Protein 2HHG (pdb70)

Foldseek 3Di:
DDDDDPDDLVVLVVLVVVAAAQELVRVLVCVVVVVPLEAEEEQEDVVVCVVQFDAPPHHYDHLVQPQQQDPPHPNHDCVNVDRGEYEYFYQFFRSRSVSCSVCVCPRPDYYYYHGGVPVNVVVVGDGD

Radius of gyration: 14.77 Å; Cα contacts (8 Å, |Δi|>4): 217; chains: 1; bounding box: 50×31×36 Å

Sequence (128 aa):
GPQTTITRGIKALDDEANSSIETLTTADAIALHKSGASDVVIVDIRDPREIERDGKIPGSFSCTRGLEFWIDPQSPYAKPIFQEDKKFVFYCAGGLRSALAAKTAQDGLKPVAHIEGGFGAWRDAGGPIE

Solvent-accessible surface area: 7533 Å² total

Organism: Rhodopseudomonas palustris (strain ATCC BAA-98 / CGA009) (NCBI:txid258594)

InterPro domains:
  IPR001763 Rhodanese-like domain [PF00581] (34-125)
  IPR001763 Rhodanese-like domain [PS50206] (35-132)
  IPR001763 Rhodanese-like domain [SM00450] (25-129)
  IPR036873 Rhodanese-like domain superfamily [G3DSA:3.40.250.10] (1-138)
  IPR036873 Rhodanese-like domain superfamily [SSF52821] (8-132)

Nearest PDB structures (foldseek):
  2hhg-assembly1_A  TM=1.005E+00  e=8.044E-27  Rhodopseudomonas palustris CGA009
  6mxv-assembly1_A  TM=8.429E-01  e=3.180E-09  Francisella tularensis subsp. tularensis SCHU S4
  3gk5-assembly1_A  TM=8.703E-01  e=3.840E-07  Thermoplasma volcanium GSS1
  3foj-assembly1_A  TM=8.248E-01  e=5.311E-06  Staphylococcus saprophyticus subsp. saprophyticus ATCC 15305 = NCTC 7292
  3fnj-assembly2_E  TM=6.894E-01  e=1.242E-04  Lactiplantibacillus plantarum

B-factor: mean 13.31, std 6.28, range [6.55, 46.8]

CATH classification: 3.40.250.10

Secondary structure (DSSP, 8-state):
-----SS-S---HHHHTTSEEE-HHHHHHHHHTT-TTEEEEE-S-HHHHHHH---TTPEE-----HHHH-TTSTT--GGGGSSSEEEEE-SSSHHHHHHHHHHH----SEEEETTHHHHHHHTT----

Structure (mmCIF, N/CA/C/O backbone):
data_2HHG
#
_entry.id   2HHG
#
_cell.length_a   66.118
_cell.length_b   42.505
_cell.length_c   42.251
_cell.angle_alpha   90.00
_cell.angle_beta   105.19
_cell.angle_gamma   90.00
#
_symmetry.space_group_name_H-M   'C 1 2 1'
#
loop_
_entity.id
_entity.type
_entity.pdbx_description
1 polymer 'Hypothetical protein RPA3614'
2 non-polymer 'PHOSPHATE ION'
3 non-polymer 'SODIUM ION'
4 water water
#
loop_
_atom_site.group_PDB
_atom_site.id
_atom_site.type_symbol
_atom_site.label_atom_id
_atom_site.label_alt_id
_atom_site.label_comp_id
_atom_site.label_asym_id
_atom_site.label_entity_id
_atom_site.label_seq_id
_atom_site.pdbx_PDB_ins_code
_atom_site.Cartn_x
_atom_site.Cartn_y
_atom_site.Cartn_z
_atom_site.occupancy
_atom_site.B_iso_or_equiv
_atom_site.auth_seq_id
_atom_site.auth_comp_id
_atom_site.auth_asym_id
_atom_site.auth_atom_id
_atom_site.pdbx_PDB_model_num
ATOM 1 N N . GLY A 1 1 ? -28.628 16.861 -6.170 1.00 17.18 0 GLY A N 1
ATOM 2 C CA . GLY A 1 1 ? -27.969 15.698 -6.704 1.00 16.20 0 GLY A CA 1
ATOM 3 C C . GLY A 1 1 ? -27.260 14.939 -5.568 1.00 15.55 0 GLY A C 1
ATOM 4 O O . GLY A 1 1 ? -27.243 15.391 -4.475 1.00 15.17 0 GLY A O 1
ATOM 13 N N . PRO A 1 3 ? -24.405 13.629 -3.237 1.00 13.32 2 PRO A N 1
ATOM 14 C CA . PRO A 1 3 ? -23.170 14.298 -2.853 1.00 13.32 2 PRO A CA 1
ATOM 15 C C . PRO A 1 3 ? -21.981 13.386 -3.166 1.00 12.80 2 PRO A C 1
ATOM 16 O O . PRO A 1 3 ? -22.120 12.222 -3.440 1.00 13.23 2 PRO A O 1
ATOM 20 N N . GLN A 1 4 ? -20.815 13.993 -3.123 1.00 12.03 3 GLN A N 1
ATOM 21 C CA . GLN A 1 4 ? -19.582 13.240 -3.206 1.00 11.20 3 GLN A CA 1
ATOM 22 C C . GLN A 1 4 ? -19.480 12.337 -1.997 1.00 11.33 3 GLN A C 1
ATOM 23 O O . GLN A 1 4 ? -19.899 12.716 -0.898 1.00 12.34 3 GLN A O 1
ATOM 29 N N . THR A 1 5 ? -18.922 11.149 -2.197 1.00 11.52 4 THR A N 1
ATOM 30 C CA A THR A 1 5 ? -18.755 10.218 -1.097 0.50 12.25 4 THR A CA 1
ATOM 31 C CA B THR A 1 5 ? -18.743 10.184 -1.115 0.50 11.99 4 THR A CA 1
ATOM 32 C C . THR A 1 5 ? -17.275 10.038 -0.770 1.00 12.05 4 THR A C 1
ATOM 33 O O . THR A 1 5 ? -16.503 9.449 -1.530 1.00 12.29 4 THR A O 1
ATOM 40 N N . ILE A 1 6 ? -16.890 10.589 0.368 1.00 11.63 5 ILE A N 1
ATOM 41 C CA . ILE A 1 6 ? -15.521 10.520 0.798 1.00 11.92 5 ILE A CA 1
ATOM 42 C C . ILE A 1 6 ? -15.383 9.266 1.646 1.00 11.71 5 ILE A C 1
ATOM 43 O O . ILE A 1 6 ? -16.096 9.075 2.641 1.00 12.56 5 ILE A O 1
ATOM 48 N N . THR A 1 7 ? -14.483 8.396 1.210 1.00 11.26 6 THR A N 1
ATOM 49 C CA . THR A 1 7 ? -14.259 7.114 1.859 1.00 11.66 6 THR A CA 1
ATOM 50 C C . THR A 1 7 ? -12.922 7.041 2.600 1.00 11.89 6 THR A C 1
ATOM 51 O O . THR A 1 7 ? -12.703 6.124 3.390 1.00 12.78 6 THR A O 1
ATOM 55 N N . ARG A 1 8 ? -12.043 8.010 2.349 1.00 11.51 7 ARG A N 1
ATOM 56 C CA . ARG A 1 8 ? -10.787 8.155 3.085 1.00 11.73 7 ARG A CA 1
ATOM 57 C C . ARG A 1 8 ? -10.631 9.627 3.416 1.00 11.53 7 ARG A C 1
ATOM 58 O O . ARG A 1 8 ? -10.412 10.460 2.531 1.00 11.65 7 ARG A O 1
ATOM 66 N N . GLY A 1 9 ? -10.782 9.948 4.693 1.00 10.92 8 GLY A N 1
ATOM 67 C CA . GLY A 1 9 ? -10.762 11.330 5.133 1.00 11.28 8 GLY A CA 1
ATOM 68 C C . GLY A 1 9 ? -9.554 11.657 5.981 1.00 10.65 8 GLY A C 1
ATOM 69 O O . GLY A 1 9 ? -8.630 10.843 6.132 1.00 11.18 8 GLY A O 1
ATOM 70 N N . ILE A 1 10 ? -9.561 12.857 6.549 1.00 10.45 9 ILE A N 1
ATOM 71 C CA . ILE A 1 10 ? -8.423 13.303 7.344 1.00 10.13 9 ILE A CA 1
ATOM 72 C C . ILE A 1 10 ? -8.215 12.464 8.602 1.00 10.09 9 ILE A C 1
ATOM 73 O O . ILE A 1 10 ? -7.078 12.306 9.046 1.00 9.74 9 ILE A O 1
ATOM 78 N N . LYS A 1 11 ? -9.287 11.901 9.156 1.00 10.25 10 LYS A N 1
ATOM 79 C CA . LYS A 1 11 ? -9.139 11.057 10.339 1.00 11.47 10 LYS A CA 1
ATOM 80 C C . LYS A 1 11 ? -8.191 9.884 10.064 1.00 11.51 10 LYS A C 1
ATOM 81 O O . LYS A 1 11 ? -7.253 9.651 10.829 1.00 11.74 10 LYS A O 1
ATOM 87 N N . ALA A 1 12 ? -8.422 9.172 8.962 1.00 11.50 11 ALA A N 1
ATOM 88 C CA . ALA A 1 12 ? -7.561 8.057 8.568 1.00 11.53 11 ALA A CA 1
ATOM 89 C C . ALA A 1 12 ? -6.137 8.519 8.283 1.00 11.31 11 ALA A C 1
ATOM 90 O O . ALA A 1 12 ? -5.175 7.893 8.724 1.00 11.36 11 ALA A O 1
ATOM 100 N N . LEU A 1 14 ? -4.557 11.241 9.337 1.00 9.82 13 LEU A N 1
ATOM 101 C CA . LEU A 1 14 ? -3.911 11.743 10.542 1.00 10.36 13 LEU A CA 1
ATOM 102 C C . LEU A 1 14 ? -3.500 10.617 11.484 1.00 11.59 13 LEU A C 1
ATOM 103 O O . LEU A 1 14 ? -2.425 10.678 12.089 1.00 11.68 13 LEU A O 1
ATOM 108 N N . ASP A 1 15 ? -4.341 9.588 11.595 1.00 12.45 14 ASP A N 1
ATOM 109 C CA A ASP A 1 15 ? -4.015 8.418 12.404 0.50 13.15 14 ASP A CA 1
ATOM 110 C CA B ASP A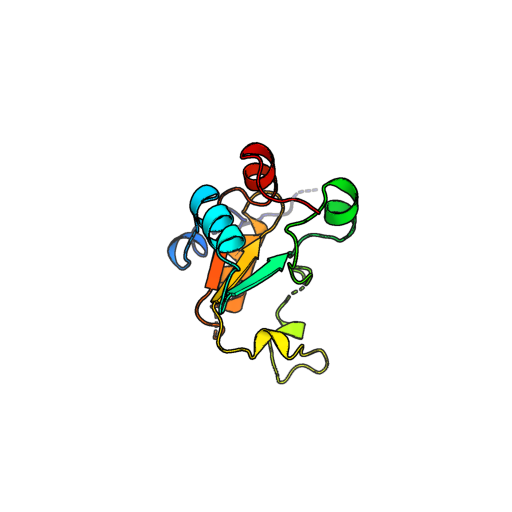 1 15 ? -4.014 8.423 12.409 0.50 13.17 14 ASP A CA 1
ATOM 111 C C . ASP A 1 15 ? -2.738 7.765 11.889 1.00 13.13 14 ASP A C 1
ATOM 112 O O . ASP A 1 15 ? -1.818 7.477 12.667 1.00 13.78 14 ASP A O 1
ATOM 121 N N . GLU A 1 16 ? -2.682 7.543 10.577 1.00 12.91 15 GLU A N 1
ATOM 122 C CA . GLU A 1 16 ? -1.513 6.947 9.932 1.00 12.85 15 GLU A CA 1
ATOM 123 C C . GLU A 1 16 ? -0.257 7.783 10.156 1.00 12.16 15 GLU A C 1
ATOM 124 O O . GLU A 1 16 ? 0.818 7.240 10.425 1.00 12.49 15 GLU A O 1
ATOM 130 N N . ALA A 1 17 ? -0.397 9.101 10.035 1.00 11.24 16 ALA A N 1
ATOM 131 C CA . ALA A 1 17 ? 0.726 10.006 10.225 1.00 11.05 16 ALA A CA 1
ATOM 132 C C . ALA A 1 17 ? 1.181 10.029 11.681 1.00 11.43 16 ALA A C 1
ATOM 133 O O . ALA A 1 17 ? 2.360 9.793 11.970 1.00 10.77 16 ALA A O 1
ATOM 135 N N . ASN A 1 18 ? 0.244 10.300 12.588 1.00 12.36 17 ASN A N 1
ATOM 136 C CA . ASN A 1 18 ? 0.559 10.409 14.012 1.00 13.50 17 ASN A CA 1
ATOM 137 C C . ASN A 1 18 ? 1.301 9.207 14.574 1.00 13.66 17 ASN A C 1
ATOM 138 O O . ASN A 1 18 ? 2.247 9.371 15.353 1.00 14.14 17 ASN A O 1
ATOM 143 N N . SER A 1 19 ? 0.894 8.008 14.176 1.00 13.71 18 SER A N 1
ATOM 144 C CA . SER A 1 19 ? 1.480 6.787 14.723 1.00 13.79 18 SER A CA 1
ATOM 145 C C . SER A 1 19 ? 2.847 6.444 14.128 1.00 13.01 18 SER A C 1
ATOM 146 O O . SER A 1 19 ? 3.517 5.519 14.592 1.00 13.01 18 SER A O 1
ATOM 149 N N . SER A 1 20 ? 3.254 7.197 13.108 1.00 11.68 19 SER A N 1
ATOM 150 C CA . SER A 1 20 ? 4.508 6.966 12.396 1.00 11.34 19 SER A CA 1
ATOM 151 C C . SER A 1 20 ? 5.557 8.044 12.670 1.00 10.01 19 SER A C 1
ATOM 152 O O . SER A 1 20 ? 6.723 7.862 12.324 1.00 9.65 19 SER A O 1
ATOM 155 N N . ILE A 1 21 ? 5.143 9.167 13.256 1.00 9.18 20 ILE A N 1
ATOM 156 C CA . ILE A 1 21 ? 6.032 10.316 13.413 1.00 8.71 20 ILE A CA 1
ATOM 157 C C . ILE A 1 21 ? 6.204 10.761 14.861 1.00 9.01 20 ILE A C 1
ATOM 158 O O . ILE A 1 21 ? 5.392 10.436 15.724 1.00 9.11 20 ILE A O 1
ATOM 163 N N . GLU A 1 22 ? 7.267 11.520 15.099 1.00 8.83 21 GLU A N 1
ATOM 164 C CA . GLU A 1 22 ? 7.471 12.192 16.371 1.00 9.25 21 GLU A CA 1
ATOM 165 C C . GLU A 1 22 ? 6.571 13.414 16.481 1.00 8.98 21 GLU A C 1
ATOM 166 O O . GLU A 1 22 ? 6.676 14.353 15.674 1.00 8.71 21 GLU A O 1
ATOM 172 N N . THR A 1 23 ? 5.700 13.409 17.485 1.00 9.43 22 THR A N 1
ATOM 173 C CA . THR A 1 23 ? 4.982 14.613 17.865 1.00 10.79 22 THR A CA 1
ATOM 174 C C . THR A 1 23 ? 5.734 15.233 19.026 1.00 10.45 22 THR A C 1
ATOM 175 O O . THR A 1 23 ? 5.790 14.689 20.141 1.00 10.49 22 THR A O 1
ATOM 179 N N . LEU A 1 24 ? 6.344 16.366 18.735 1.00 10.61 23 LEU A N 1
ATOM 180 C CA . LEU A 1 24 ? 7.119 17.099 19.699 1.00 11.26 23 LEU A CA 1
ATOM 181 C C . LEU A 1 24 ? 6.154 17.988 20.476 1.00 10.98 23 LEU A C 1
ATOM 182 O O . LEU A 1 24 ? 5.395 18.744 19.870 1.00 11.28 23 LEU A O 1
ATOM 187 N N . THR A 1 25 ? 6.154 17.896 21.808 1.00 11.22 24 THR A N 1
ATOM 188 C CA . THR A 1 25 ? 5.266 18.757 22.600 1.00 11.39 24 THR A CA 1
ATOM 189 C C . THR A 1 25 ? 5.614 20.222 22.366 1.00 10.95 24 THR A C 1
ATOM 190 O O . THR A 1 25 ? 6.751 20.557 22.021 1.00 10.05 24 THR A O 1
ATOM 194 N N . THR A 1 26 ? 4.630 21.091 22.546 1.00 10.89 25 THR A N 1
ATOM 195 C CA . THR A 1 26 ? 4.853 22.512 22.362 1.00 11.57 25 THR A CA 1
ATOM 196 C C . THR A 1 26 ? 5.994 22.994 23.259 1.00 10.92 25 THR A C 1
ATOM 197 O O . THR A 1 26 ? 6.877 23.725 22.803 1.00 10.67 25 THR A O 1
ATOM 201 N N . ALA A 1 27 ? 6.003 22.544 24.515 1.00 11.00 26 ALA A N 1
ATOM 202 C CA . ALA A 1 27 ? 7.022 22.962 25.471 1.00 10.98 26 ALA A CA 1
ATOM 203 C C . ALA A 1 27 ? 8.413 22.486 25.055 1.00 10.52 26 ALA A C 1
ATOM 204 O O . ALA A 1 27 ? 9.386 23.232 25.155 1.00 10.45 26 ALA A O 1
ATOM 206 N N . ASP A 1 28 ? 8.508 21.249 24.574 1.00 10.01 27 ASP A N 1
ATOM 207 C CA . ASP A 1 28 ? 9.788 20.731 24.107 1.00 9.94 27 ASP A CA 1
ATOM 208 C C . ASP A 1 28 ? 10.293 21.476 22.868 1.00 8.91 27 ASP A C 1
ATOM 209 O O . ASP A 1 28 ? 11.484 21.745 22.742 1.00 8.96 27 ASP A O 1
ATOM 214 N N . ALA A 1 29 ? 9.378 21.806 21.959 1.00 8.40 28 ALA A N 1
ATOM 215 C CA . ALA A 1 29 ? 9.737 22.565 20.764 1.00 7.94 28 ALA A CA 1
ATOM 216 C C . ALA A 1 29 ? 10.235 23.974 21.113 1.00 8.01 28 ALA A C 1
ATOM 217 O O . ALA A 1 29 ? 11.211 24.459 20.540 1.00 7.70 28 ALA A O 1
ATOM 219 N N . ILE A 1 30 ? 9.562 24.617 22.063 1.00 8.56 29 ILE A N 1
ATOM 220 C CA . ILE A 1 30 ? 9.981 25.931 22.533 1.00 8.83 29 ILE A CA 1
ATOM 221 C C . ILE A 1 30 ? 11.376 25.851 23.173 1.00 8.63 29 ILE A C 1
ATOM 222 O O . ILE A 1 30 ? 12.251 26.678 22.881 1.00 8.44 29 ILE A O 1
ATOM 227 N N . ALA A 1 31 ? 11.593 24.841 24.015 1.00 8.95 30 ALA A N 1
ATOM 228 C CA . ALA A 1 31 ? 12.899 24.660 24.652 1.00 9.46 30 ALA A CA 1
ATOM 229 C C . ALA A 1 31 ? 13.987 24.405 23.615 1.00 9.31 30 ALA A C 1
ATOM 230 O O . ALA A 1 31 ? 15.086 24.941 23.720 1.00 9.46 30 ALA A O 1
ATOM 232 N N . LEU A 1 32 ? 13.666 23.599 22.601 1.00 9.44 31 LEU A N 1
ATOM 233 C CA . LEU A 1 32 ? 14.588 23.327 21.501 1.00 9.59 31 LEU A CA 1
ATOM 234 C C . LEU A 1 32 ? 14.988 24.621 20.788 1.00 9.03 31 LEU A C 1
ATOM 235 O O . LEU A 1 32 ? 16.159 24.853 20.494 1.00 9.27 31 LEU A O 1
ATOM 240 N N . HIS A 1 33 ? 13.999 25.455 20.493 1.00 8.43 32 HIS A N 1
ATOM 241 C CA . HIS A 1 33 ? 14.245 26.728 19.836 1.00 8.68 32 HIS A CA 1
ATOM 242 C C . HIS A 1 33 ? 15.146 27.633 20.681 1.00 8.58 32 HIS A C 1
ATOM 243 O O . HIS A 1 33 ? 16.089 28.227 20.168 1.00 8.66 32 HIS A O 1
ATOM 250 N N . LYS A 1 34 ? 14.853 27.729 21.974 1.00 8.53 33 LYS A N 1
ATOM 251 C CA . LYS A 1 34 ? 15.647 28.560 22.877 1.00 9.71 33 LYS A CA 1
ATOM 252 C C . LYS A 1 34 ? 17.094 28.088 23.021 1.00 10.30 33 LYS A C 1
ATOM 253 O O . LYS A 1 34 ? 17.989 28.894 23.289 1.00 10.15 33 LYS A O 1
ATOM 259 N N . SER A 1 35 ? 17.323 26.792 22.823 1.00 10.90 34 SER A N 1
ATOM 260 C CA . SER A 1 35 ? 18.666 26.225 22.926 1.00 12.33 34 SER A CA 1
ATOM 261 C C . SER A 1 35 ? 19.539 26.611 21.728 1.00 13.44 34 SER A C 1
ATOM 262 O O . SER A 1 35 ? 20.756 26.395 21.749 1.00 14.51 34 SER A O 1
ATOM 265 N N . GLY A 1 36 ? 18.911 27.166 20.692 1.00 14.46 35 GLY A N 1
ATOM 266 C CA . GLY A 1 36 ? 19.596 27.541 19.456 1.00 15.94 35 GLY A CA 1
ATOM 267 C C . GLY A 1 36 ? 19.243 26.624 18.296 1.00 17.10 35 GLY A C 1
ATOM 268 O O . GLY A 1 36 ? 19.675 26.855 17.163 1.00 17.79 35 GLY A O 1
ATOM 269 N N . ALA A 1 37 ? 18.458 25.583 18.586 1.00 18.15 36 ALA A N 1
ATOM 270 C CA . ALA A 1 37 ? 18.018 24.592 17.593 1.00 18.91 36 ALA A CA 1
ATOM 271 C C . ALA A 1 37 ? 19.155 24.076 16.697 1.00 19.35 36 ALA A C 1
ATOM 272 O O . ALA A 1 37 ? 19.022 24.013 15.467 1.00 19.80 36 ALA A O 1
ATOM 274 N N . SER A 1 38 ? 20.269 23.705 17.328 1.00 19.83 37 SER A N 1
ATOM 275 C CA . SER A 1 38 ? 21.423 23.166 16.616 1.00 20.10 37 SER A CA 1
ATOM 276 C C . SER A 1 38 ? 21.064 21.848 15.938 1.00 19.52 37 SER A C 1
ATOM 277 O O . SER A 1 38 ? 20.428 20.976 16.540 1.00 19.91 37 SER A O 1
ATOM 280 N N . ASP A 1 39 ? 21.467 21.728 14.677 1.00 18.93 38 ASP A N 1
ATOM 281 C CA . ASP A 1 39 ? 21.137 20.569 13.838 1.00 18.12 38 ASP A CA 1
ATOM 282 C C . ASP A 1 39 ? 19.623 20.329 13.719 1.00 16.72 38 ASP A C 1
ATOM 283 O O . ASP A 1 39 ? 19.164 19.184 13.660 1.00 16.03 38 ASP A O 1
ATOM 288 N N . VAL A 1 40 ? 18.861 21.421 13.703 1.00 15.00 39 VAL A N 1
ATOM 289 C CA . VAL A 1 40 ? 17.413 21.378 13.503 1.00 14.03 39 VAL A CA 1
ATOM 290 C C . VAL A 1 40 ? 17.041 22.445 12.477 1.00 12.85 39 VAL A C 1
ATOM 291 O O . VAL A 1 40 ? 17.613 23.540 12.475 1.00 12.81 39 VAL A O 1
ATOM 295 N N . VAL A 1 41 ? 16.110 22.100 11.590 1.00 11.31 40 VAL A N 1
ATOM 296 C CA . VAL A 1 41 ? 15.479 23.067 10.705 1.00 10.70 40 VAL A CA 1
ATOM 297 C C . VAL A 1 41 ? 13.992 23.046 11.035 1.00 9.83 40 VAL A C 1
ATOM 298 O O . VAL A 1 41 ? 13.343 21.992 10.948 1.00 9.52 40 VAL A O 1
ATOM 302 N N . ILE A 1 42 ? 13.466 24.200 11.435 1.00 9.22 41 ILE A N 1
ATOM 303 C CA . ILE A 1 42 ? 12.045 24.339 11.718 1.00 9.01 41 ILE A CA 1
ATOM 304 C C . ILE A 1 42 ? 11.377 24.865 10.457 1.00 8.78 41 ILE A C 1
ATOM 305 O O . ILE A 1 42 ? 11.737 25.924 9.959 1.00 9.17 41 ILE A O 1
ATOM 310 N N . VAL A 1 43 ? 10.424 24.094 9.946 1.00 7.97 42 VAL A N 1
ATOM 311 C CA . VAL A 1 43 ? 9.792 24.358 8.657 1.00 7.63 42 VAL A CA 1
ATOM 312 C C . VAL A 1 43 ? 8.336 24.768 8.857 1.00 7.32 42 VAL A C 1
ATOM 313 O O . VAL A 1 43 ? 7.531 23.989 9.357 1.00 7.39 42 VAL A O 1
ATOM 317 N N . ASP A 1 44 ? 8.023 26.003 8.474 1.00 6.95 43 ASP A N 1
ATOM 318 C CA . ASP A 1 44 ? 6.671 26.546 8.534 1.00 7.07 43 ASP A CA 1
ATOM 319 C C . ASP A 1 44 ? 5.961 26.218 7.230 1.00 6.90 43 ASP A C 1
ATOM 320 O O . ASP A 1 44 ? 6.366 26.691 6.178 1.00 6.73 43 ASP A O 1
ATOM 325 N N . ILE A 1 45 ? 4.905 25.418 7.303 1.00 6.72 44 ILE A N 1
ATOM 326 C CA . ILE A 1 45 ? 4.215 24.976 6.093 1.00 6.87 44 ILE A CA 1
ATOM 327 C C . ILE A 1 45 ? 2.913 25.733 5.816 1.00 6.55 44 ILE A C 1
ATOM 328 O O . ILE A 1 45 ? 2.164 25.371 4.900 1.00 7.14 44 ILE A O 1
ATOM 333 N N . ARG A 1 46 ? 2.663 26.794 6.582 1.00 6.81 45 ARG A N 1
ATOM 334 C CA . ARG A 1 46 ? 1.436 27.579 6.440 1.00 7.10 45 ARG A CA 1
ATOM 335 C C . ARG A 1 46 ? 1.379 28.398 5.157 1.00 7.42 45 ARG A C 1
ATOM 336 O O . ARG A 1 46 ? 2.395 28.704 4.540 1.00 7.32 45 ARG A O 1
ATOM 344 N N . ASP A 1 47 ? 0.159 28.749 4.771 1.00 7.88 46 ASP A N 1
ATOM 345 C CA . ASP A 1 47 ? -0.064 29.708 3.709 1.00 8.32 46 ASP A CA 1
ATOM 346 C C . ASP A 1 47 ? 0.525 31.058 4.161 1.00 8.17 46 ASP A C 1
ATOM 347 O O . ASP A 1 47 ? 0.443 31.408 5.347 1.00 8.23 46 ASP A O 1
ATOM 352 N N . PRO A 1 48 ? 1.133 31.822 3.234 1.00 8.48 47 PRO A N 1
ATOM 353 C CA . PRO A 1 48 ? 1.744 33.103 3.612 1.00 9.06 47 PRO A CA 1
ATOM 354 C C . PRO A 1 48 ? 0.771 34.089 4.268 1.00 8.95 47 PRO A C 1
ATOM 355 O O . PRO A 1 48 ? 1.196 34.954 5.040 1.00 9.76 47 PRO A O 1
ATOM 359 N N . ARG A 1 49 ? -0.520 33.960 3.982 1.00 8.71 48 ARG A N 1
ATOM 360 C CA . ARG A 1 49 ? -1.518 34.850 4.567 1.00 9.26 48 ARG A CA 1
ATOM 361 C C . ARG A 1 49 ? -1.765 34.535 6.047 1.00 9.71 48 ARG A C 1
ATOM 362 O O . ARG A 1 49 ? -2.056 35.429 6.844 1.00 10.19 48 ARG A O 1
ATOM 370 N N . GLU A 1 50 ? -1.619 33.270 6.420 1.00 9.30 49 GLU A N 1
ATOM 371 C CA . GLU A 1 50 ? -1.619 32.876 7.829 1.00 9.51 49 GLU A CA 1
ATOM 372 C C . GLU A 1 50 ? -0.405 33.468 8.548 1.00 10.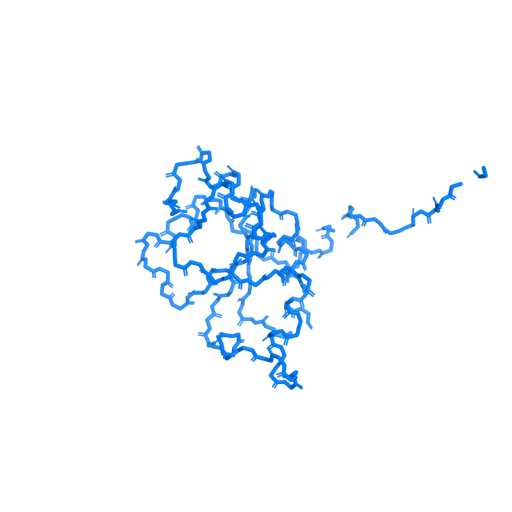07 49 GLU A C 1
ATOM 373 O O . GLU A 1 50 ? -0.509 33.977 9.674 1.00 10.29 49 GLU A O 1
ATOM 379 N N . ILE A 1 51 ? 0.755 33.373 7.905 1.00 10.50 50 ILE A N 1
ATOM 380 C CA . ILE A 1 51 ? 2.008 33.868 8.476 1.00 11.75 50 ILE A CA 1
ATOM 381 C C . ILE A 1 51 ? 1.945 35.385 8.671 1.00 12.75 50 ILE A C 1
ATOM 382 O O . ILE A 1 51 ? 2.327 35.904 9.730 1.00 13.31 50 ILE A O 1
ATOM 387 N N . GLU A 1 52 ? 1.435 36.091 7.666 1.00 13.54 51 GLU A N 1
ATOM 388 C CA . GLU A 1 52 ? 1.293 37.543 7.770 1.00 15.10 51 GLU A CA 1
ATOM 389 C C . GLU A 1 52 ? 0.402 37.944 8.946 1.00 15.39 51 GLU A C 1
ATOM 390 O O . GLU A 1 52 ? 0.737 38.872 9.692 1.00 15.86 51 GLU A O 1
ATOM 396 N N . ARG A 1 53 ? -0.706 37.230 9.127 1.00 15.76 52 ARG A N 1
ATOM 397 C CA . ARG A 1 53 ? -1.669 37.544 10.179 1.00 16.10 52 ARG A CA 1
ATOM 398 C C . ARG A 1 53 ? -1.132 37.266 11.584 1.00 15.66 52 ARG A C 1
ATOM 399 O O . ARG A 1 53 ? -1.262 38.103 12.485 1.00 16.13 52 ARG A O 1
ATOM 407 N N . ASP A 1 54 ? -0.510 36.103 11.756 1.00 15.01 53 ASP A N 1
ATOM 408 C CA . ASP A 1 54 ? -0.215 35.579 13.088 1.00 14.93 53 ASP A CA 1
ATOM 409 C C . ASP A 1 54 ? 1.251 35.652 13.511 1.00 14.31 53 ASP A C 1
ATOM 410 O O . ASP A 1 54 ? 1.565 35.465 14.690 1.00 14.74 53 ASP A O 1
ATOM 415 N N . GLY A 1 55 ? 2.141 35.924 12.564 1.00 13.12 54 GLY A N 1
ATOM 416 C CA . GLY A 1 55 ? 3.576 35.847 12.820 1.00 12.39 54 GLY A CA 1
ATOM 417 C C . GLY A 1 55 ? 4.089 34.427 12.656 1.00 11.05 54 GLY A C 1
ATOM 418 O O . GLY A 1 55 ? 3.355 33.540 12.199 1.00 10.99 54 GLY A O 1
ATOM 419 N N . LYS A 1 56 ? 5.345 34.209 13.042 1.00 10.66 55 LYS A N 1
ATOM 420 C CA . LYS A 1 56 ? 6.025 32.939 12.811 1.00 10.54 55 LYS A CA 1
ATOM 421 C C . LYS A 1 56 ? 7.067 32.640 13.888 1.00 10.17 55 LYS A C 1
ATOM 422 O O . LYS A 1 56 ? 7.427 33.505 14.705 1.00 10.22 55 LYS A O 1
ATOM 428 N N . ILE A 1 57 ? 7.560 31.409 13.884 1.00 9.47 56 ILE A N 1
ATOM 429 C CA . ILE A 1 57 ? 8.657 31.025 14.752 1.00 9.25 56 ILE A CA 1
ATOM 430 C C . ILE A 1 57 ? 9.943 31.633 14.181 1.00 9.23 56 ILE A C 1
ATOM 431 O O . ILE A 1 57 ? 10.246 31.443 13.006 1.00 9.08 56 ILE A O 1
ATOM 436 N N . PRO A 1 58 ? 10.685 32.407 14.997 1.00 9.71 57 PRO A N 1
ATOM 437 C CA . PRO A 1 58 ? 11.895 33.046 14.486 1.00 9.82 57 PRO A CA 1
ATOM 438 C C . PRO A 1 58 ? 12.877 32.053 13.886 1.00 10.00 57 PRO A C 1
ATOM 439 O O . PRO A 1 58 ? 13.127 30.988 14.451 1.00 10.02 57 PRO A O 1
ATOM 443 N N . GLY A 1 59 ? 13.403 32.400 12.721 1.00 10.59 58 GLY A N 1
ATOM 444 C CA . GLY A 1 59 ? 14.406 31.575 12.076 1.00 11.02 58 GLY A CA 1
ATOM 445 C C . GLY A 1 59 ? 13.837 30.386 11.319 1.00 10.60 58 GLY A C 1
ATOM 446 O O . GLY A 1 59 ? 14.595 29.602 10.754 1.00 12.28 58 GLY A O 1
ATOM 447 N N . SER A 1 60 ? 12.511 30.241 11.301 1.00 10.36 59 SER A N 1
ATOM 448 C CA . SER A 1 60 ? 11.891 29.139 10.563 1.00 9.94 59 SER A CA 1
ATOM 449 C C . SER A 1 60 ? 12.025 29.329 9.055 1.00 9.57 59 SER A C 1
ATOM 450 O O . SER A 1 60 ? 12.154 30.452 8.565 1.00 10.01 59 SER A O 1
ATOM 453 N N . PHE A 1 61 ? 11.996 28.211 8.338 1.00 9.10 60 PHE A N 1
ATOM 454 C CA . PHE A 1 61 ? 12.068 28.197 6.890 1.00 8.85 60 PHE A CA 1
ATOM 455 C C . PHE A 1 61 ? 10.667 27.960 6.331 1.00 8.63 60 PHE A C 1
ATOM 456 O O . PHE A 1 61 ? 9.999 26.992 6.705 1.00 8.48 60 PHE A O 1
ATOM 464 N N . SER A 1 62 ? 10.215 28.844 5.446 1.00 8.18 61 SER A N 1
ATOM 465 C CA . SER A 1 62 ? 8.873 28.733 4.877 1.00 8.38 61 SER A CA 1
ATOM 466 C C . SER A 1 62 ? 8.862 27.862 3.637 1.00 8.07 61 SER A C 1
ATOM 467 O O . SER A 1 62 ? 9.515 28.170 2.644 1.00 8.85 61 SER A O 1
ATOM 470 N N . CYS A 1 63 ? 8.101 26.779 3.706 1.00 7.49 62 CYS A N 1
ATOM 471 C CA . CYS A 1 63 ? 7.807 25.970 2.535 1.00 7.97 62 CYS A CA 1
ATOM 472 C C . CYS A 1 63 ? 6.370 25.525 2.673 1.00 7.44 62 CYS A C 1
ATOM 473 O O . CYS A 1 63 ? 6.043 24.731 3.553 1.00 7.48 62 CYS A O 1
ATOM 476 N N . THR A 1 64 ? 5.497 26.060 1.829 1.00 7.44 63 THR A N 1
ATOM 477 C CA . THR A 1 64 ? 4.084 25.697 1.937 1.00 7.84 63 THR A CA 1
ATOM 478 C C . THR A 1 64 ? 3.913 24.190 1.736 1.00 7.16 63 THR A C 1
ATOM 479 O O . THR A 1 64 ? 4.671 23.551 0.997 1.00 7.36 63 THR A O 1
ATOM 483 N N . ARG A 1 65 ? 2.930 23.615 2.416 1.00 7.17 64 ARG A N 1
ATOM 484 C CA . ARG A 1 65 ? 2.769 22.174 2.386 1.00 7.66 64 ARG A CA 1
ATOM 485 C C . ARG A 1 65 ? 2.636 21.654 0.956 1.00 7.41 64 ARG A C 1
ATOM 486 O O . ARG A 1 65 ? 3.197 20.611 0.616 1.00 7.69 64 ARG A O 1
ATOM 494 N N . GLY A 1 66 ? 1.929 22.403 0.114 1.00 7.19 65 GLY A N 1
ATOM 495 C CA . GLY A 1 66 ? 1.672 21.974 -1.252 1.00 7.82 65 GLY A CA 1
ATOM 496 C C . GLY A 1 66 ? 2.887 21.937 -2.158 1.00 7.73 65 GLY A C 1
ATOM 497 O O . GLY A 1 66 ? 2.822 21.350 -3.240 1.00 8.08 65 GLY A O 1
ATOM 506 N N . LEU A 1 68 ? 5.983 20.960 -0.784 1.00 7.97 67 LEU A N 1
ATOM 507 C CA . LEU A 1 68 ? 6.988 20.248 0.002 1.00 8.45 67 LEU A CA 1
ATOM 508 C C . LEU A 1 68 ? 7.797 19.233 -0.797 1.00 8.04 67 LEU A C 1
ATOM 509 O O . LEU A 1 68 ? 9.032 19.254 -0.773 1.00 8.37 67 LEU A O 1
ATOM 514 N N . GLU A 1 69 ? 7.105 18.354 -1.514 1.00 7.81 68 GLU A N 1
ATOM 515 C CA . GLU A 1 69 ? 7.787 17.279 -2.236 1.00 7.81 68 GLU A CA 1
ATOM 516 C C . GLU A 1 69 ? 8.741 17.831 -3.283 1.00 7.59 68 GLU A C 1
ATOM 517 O O . GLU A 1 69 ? 9.823 17.281 -3.505 1.00 7.80 68 GLU A O 1
ATOM 523 N N . PHE A 1 70 ? 8.325 18.929 -3.911 1.00 7.63 69 PHE A N 1
ATOM 524 C CA . PHE A 1 70 ? 9.076 19.577 -4.978 1.00 8.16 69 PHE A CA 1
ATOM 525 C C . PHE A 1 70 ? 10.313 20.302 -4.486 1.00 8.08 69 PHE A C 1
ATOM 526 O O . PHE A 1 70 ? 11.264 20.485 -5.248 1.00 8.98 69 PHE A O 1
ATOM 534 N N . TRP A 1 71 ? 10.303 20.717 -3.223 1.00 7.84 70 TRP A N 1
ATOM 535 C CA . TRP A 1 71 ? 11.470 21.362 -2.628 1.00 8.17 70 TRP A CA 1
ATOM 536 C C . TRP A 1 71 ? 12.377 20.354 -1.922 1.00 7.99 70 TRP A C 1
ATOM 537 O O . TRP A 1 71 ? 13.585 20.558 -1.859 1.00 8.41 70 TRP A O 1
ATOM 548 N N . ILE A 1 72 ? 11.807 19.271 -1.396 1.00 7.77 71 ILE A N 1
ATOM 549 C CA . ILE A 1 72 ? 12.616 18.252 -0.726 1.00 8.13 71 ILE A CA 1
ATOM 550 C C . ILE A 1 72 ? 13.465 17.431 -1.702 1.00 8.10 71 ILE A C 1
ATOM 551 O O . ILE A 1 72 ? 14.658 17.210 -1.471 1.00 8.25 71 ILE A O 1
ATOM 556 N N . ASP A 1 73 ? 12.841 16.954 -2.774 1.00 8.30 72 ASP A N 1
ATOM 557 C CA . ASP A 1 73 ? 13.469 15.993 -3.671 1.00 8.95 72 ASP A CA 1
ATOM 558 C C . ASP A 1 73 ? 14.627 16.632 -4.429 1.00 9.28 72 ASP A C 1
ATOM 559 O O . ASP A 1 73 ? 14.406 17.552 -5.204 1.00 8.95 72 ASP A O 1
ATOM 564 N N . PRO A 1 74 ? 15.868 16.140 -4.218 1.00 10.35 73 PRO A N 1
ATOM 565 C CA . PRO A 1 74 ? 16.995 16.766 -4.914 1.00 11.50 73 PRO A CA 1
ATOM 566 C C . PRO A 1 74 ? 16.941 16.590 -6.437 1.00 12.44 73 PRO A C 1
ATOM 567 O O . PRO A 1 74 ? 17.625 17.318 -7.163 1.00 13.51 73 PRO A O 1
ATOM 571 N N . GLN A 1 75 ? 16.133 15.641 -6.906 1.00 13.13 74 GLN A N 1
ATOM 572 C CA . GLN A 1 75 ? 15.937 15.412 -8.338 1.00 14.26 74 GLN A CA 1
ATOM 573 C C . GLN A 1 75 ? 14.799 16.243 -8.929 1.00 14.35 74 GLN A C 1
ATOM 574 O O . GLN A 1 75 ? 14.472 16.107 -10.114 1.00 15.21 74 GLN A O 1
ATOM 580 N N . SER A 1 76 ? 14.177 17.077 -8.099 1.00 13.94 75 SER A N 1
ATOM 581 C CA . SER A 1 76 ? 13.176 18.019 -8.571 1.00 13.85 75 SER A CA 1
ATOM 582 C C . SER A 1 76 ? 13.862 19.258 -9.130 1.00 14.40 75 SER A C 1
ATOM 583 O O . SER A 1 76 ? 14.855 19.718 -8.571 1.00 14.12 75 SER A O 1
ATOM 586 N N . PRO A 1 77 ? 13.324 19.813 -10.232 1.00 15.16 76 PRO A N 1
ATOM 587 C CA . PRO A 1 77 ? 13.830 21.081 -10.750 1.00 15.80 76 PRO A CA 1
ATOM 588 C C . PRO A 1 77 ? 13.768 22.215 -9.718 1.00 15.63 76 PRO A C 1
ATOM 589 O O . PRO A 1 77 ? 14.484 23.208 -9.843 1.00 16.74 76 PRO A O 1
ATOM 593 N N . TYR A 1 78 ? 12.941 22.041 -8.688 1.00 14.84 77 TYR A N 1
ATOM 594 C CA . TYR A 1 78 ? 12.664 23.087 -7.702 1.00 14.21 77 TYR A CA 1
ATOM 595 C C . TYR A 1 78 ? 13.279 22.782 -6.329 1.00 13.09 77 TYR A C 1
ATOM 596 O O . TYR A 1 78 ? 12.944 23.423 -5.326 1.00 12.81 77 TYR A O 1
ATOM 605 N N . ALA A 1 79 ? 14.200 21.815 -6.309 1.00 12.35 78 ALA A N 1
ATOM 606 C CA . ALA A 1 79 ? 14.880 21.374 -5.091 1.00 12.14 78 ALA A CA 1
ATOM 607 C C . ALA A 1 79 ? 15.505 22.519 -4.309 1.00 12.00 78 ALA A C 1
ATOM 608 O O . ALA A 1 79 ? 16.108 23.432 -4.891 1.00 12.26 78 ALA A O 1
ATOM 610 N N . LYS A 1 80 ? 15.377 22.462 -2.988 1.00 11.41 79 LYS A N 1
ATOM 611 C CA . LYS A 1 80 ? 16.013 23.438 -2.115 1.00 11.09 79 LYS A CA 1
ATOM 612 C C . LYS A 1 80 ? 17.052 22.704 -1.285 1.00 11.25 79 LYS A C 1
ATOM 613 O O . LYS A 1 80 ? 16.729 21.710 -0.625 1.00 11.12 79 LYS A O 1
ATOM 619 N N . PRO A 1 81 ? 18.315 23.173 -1.325 1.00 11.44 80 PRO A N 1
ATOM 620 C CA . PRO A 1 81 ? 19.406 22.471 -0.652 1.00 11.53 80 PRO A CA 1
ATOM 621 C C . PRO A 1 81 ? 19.260 22.326 0.853 1.00 10.58 80 PRO A C 1
ATOM 622 O O . PRO A 1 81 ? 19.875 21.426 1.427 1.00 10.37 80 PRO A O 1
ATOM 626 N N . ILE A 1 82 ? 18.471 23.191 1.490 1.00 10.48 81 ILE A N 1
ATOM 627 C CA . ILE A 1 82 ? 1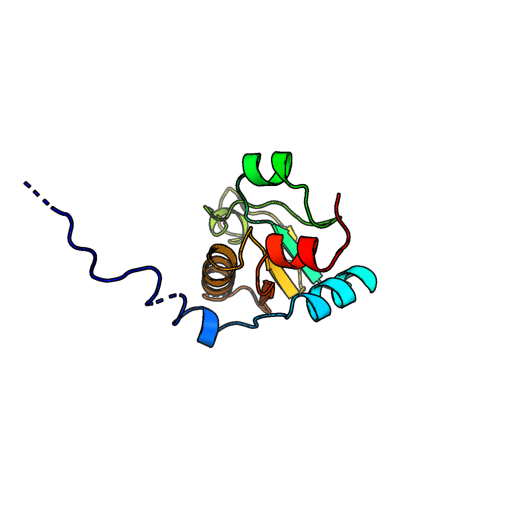8.235 23.079 2.931 1.00 10.24 81 ILE A CA 1
ATOM 628 C C . ILE A 1 82 ? 17.685 21.696 3.315 1.00 9.69 81 ILE A C 1
ATOM 629 O O . ILE A 1 82 ? 18.008 21.174 4.379 1.00 9.39 81 ILE A O 1
ATOM 634 N N . PHE A 1 83 ? 16.891 21.094 2.430 1.00 8.75 82 PHE A N 1
ATOM 635 C CA . PHE A 1 83 ? 16.301 19.785 2.703 1.00 8.76 82 PHE A CA 1
ATOM 636 C C . PHE A 1 83 ? 17.275 18.623 2.528 1.00 8.95 82 PHE A C 1
ATOM 637 O O . PHE A 1 83 ? 16.915 17.477 2.775 1.00 9.23 82 PHE A O 1
ATOM 645 N N . GLN A 1 84 ? 18.495 18.917 2.093 1.00 9.26 83 GLN A N 1
ATOM 646 C CA . GLN A 1 84 ? 19.528 17.892 1.980 1.00 10.19 83 GLN A CA 1
ATOM 647 C C . GLN A 1 84 ? 20.433 17.855 3.211 1.00 10.58 83 GLN A C 1
ATOM 648 O O . GLN A 1 84 ? 21.279 16.967 3.340 1.00 10.89 83 GLN A O 1
ATOM 654 N N . GLU A 1 85 ? 20.242 18.804 4.123 1.00 10.84 84 GLU A N 1
ATOM 655 C CA . GLU A 1 85 ? 21.098 18.929 5.301 1.00 11.89 84 GLU A CA 1
ATOM 656 C C . GLU A 1 85 ? 20.891 17.799 6.297 1.00 11.82 84 GLU A C 1
ATOM 657 O O . GLU A 1 85 ? 19.788 17.270 6.442 1.00 10.89 84 GLU A O 1
ATOM 663 N N . ASP A 1 86 ? 21.977 17.451 6.981 1.00 12.89 85 ASP A N 1
ATOM 664 C CA . ASP A 1 86 ? 22.011 16.380 7.961 1.00 14.03 85 ASP A CA 1
ATOM 665 C C . ASP A 1 86 ? 21.475 16.893 9.302 1.00 13.84 85 ASP A C 1
ATOM 666 O O . ASP A 1 86 ? 22.225 17.057 10.270 1.00 14.77 85 ASP A O 1
ATOM 671 N N . LYS A 1 87 ? 20.167 17.146 9.343 1.00 13.23 86 LYS A N 1
ATOM 672 C CA . LYS A 1 87 ? 19.507 17.776 10.486 1.00 12.87 86 LYS A CA 1
ATOM 673 C C . LYS A 1 87 ? 18.149 17.141 10.732 1.00 12.24 86 LYS A C 1
ATOM 674 O O . LYS A 1 87 ? 17.640 16.414 9.880 1.00 12.29 86 LYS A O 1
ATOM 680 N N . LYS A 1 88 ? 17.573 17.415 11.900 1.00 11.62 87 LYS A N 1
ATOM 681 C CA . LYS A 1 88 ? 16.190 17.058 12.183 1.00 11.25 87 LYS A CA 1
ATOM 682 C C . LYS A 1 88 ? 15.261 18.155 11.652 1.00 10.32 87 LYS A C 1
ATOM 683 O O . LYS A 1 88 ? 15.482 19.340 11.902 1.00 11.08 87 LYS A O 1
ATOM 689 N N . PHE A 1 89 ? 14.225 17.744 10.925 1.00 9.68 88 PHE A N 1
ATOM 690 C CA . PHE A 1 89 ? 13.254 18.669 10.343 1.00 8.50 88 PHE A CA 1
ATOM 691 C C . PHE A 1 89 ? 11.975 18.645 11.147 1.00 8.36 88 PHE A C 1
ATOM 692 O O . PHE A 1 89 ? 11.319 17.607 11.256 1.00 9.01 88 PHE A O 1
ATOM 700 N N . VAL A 1 90 ? 11.653 19.790 11.738 1.00 7.83 89 VAL A N 1
ATOM 701 C CA . VAL A 1 90 ? 10.487 19.947 12.584 1.00 7.72 89 VAL A CA 1
ATOM 702 C C . VAL A 1 90 ? 9.476 20.813 11.840 1.00 7.45 89 VAL A C 1
ATOM 703 O O . VAL A 1 90 ? 9.702 22.008 11.645 1.00 8.01 89 VAL A O 1
ATOM 707 N N . PHE A 1 91 ? 8.359 20.212 11.433 1.00 7.38 90 PHE A N 1
ATOM 708 C CA . PHE A 1 91 ? 7.347 20.910 10.642 1.00 7.11 90 PHE A CA 1
ATOM 709 C C . PHE A 1 91 ? 6.290 21.497 11.546 1.00 7.18 90 PHE A C 1
ATOM 710 O O . PHE A 1 91 ? 5.936 20.897 12.556 1.00 7.79 90 PHE A O 1
ATOM 718 N N . TYR A 1 92 ? 5.780 22.670 11.192 1.00 7.04 91 TYR A N 1
ATOM 719 C CA . TYR A 1 92 ? 4.645 23.216 11.933 1.00 7.33 91 TYR A CA 1
ATOM 720 C C . TYR A 1 92 ? 3.652 23.938 11.045 1.00 7.62 91 TYR A C 1
ATOM 721 O O . TYR A 1 92 ? 4.002 24.488 10.005 1.00 7.74 91 TYR A O 1
ATOM 730 N N . CYS A 1 93 ? 2.401 23.910 11.481 1.00 7.65 92 CYS A N 1
ATOM 731 C CA . CYS A 1 93 ? 1.321 24.600 10.797 1.00 8.53 92 CYS A CA 1
ATOM 732 C C . CYS A 1 93 ? 0.548 25.384 11.858 1.00 8.60 92 CYS A C 1
ATOM 733 O O . CYS A 1 93 ? 1.094 25.664 12.927 1.00 9.53 92 CYS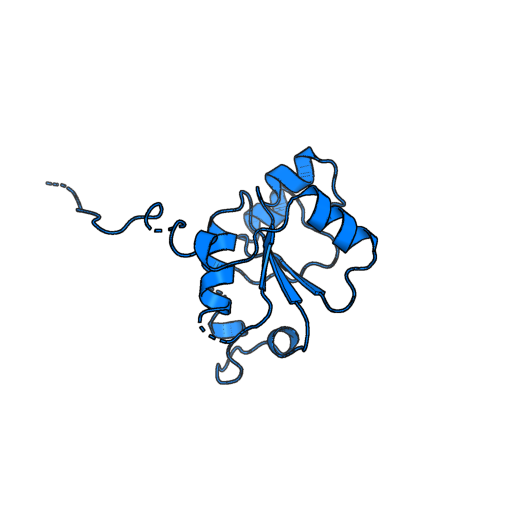 A O 1
ATOM 736 N N . ALA A 1 94 ? -0.704 25.748 11.587 1.00 8.96 93 ALA A N 1
ATOM 737 C CA . ALA A 1 94 ? -1.480 26.526 12.558 1.00 9.93 93 ALA A CA 1
ATOM 738 C C . ALA A 1 94 ? -1.965 25.726 13.768 1.00 10.56 93 ALA A C 1
ATOM 739 O O . ALA A 1 94 ? -1.971 26.244 14.891 1.00 10.80 93 ALA A O 1
ATOM 741 N N . GLY A 1 95 ? -2.363 24.477 13.555 1.00 10.86 94 GLY A N 1
ATOM 742 C CA . GLY A 1 95 ? -2.987 23.684 14.614 1.00 11.35 94 GLY A CA 1
ATOM 743 C C . GLY A 1 95 ? -2.452 22.280 14.809 1.00 11.20 94 GLY A C 1
ATOM 744 O O . GLY A 1 95 ? -2.940 21.546 15.670 1.00 12.01 94 GLY A O 1
ATOM 745 N N . GLY A 1 96 ? -1.450 21.901 14.023 1.00 10.83 95 GLY A N 1
ATOM 746 C CA . GLY A 1 96 ? -0.798 20.603 14.180 1.00 10.95 95 GLY A CA 1
ATOM 747 C C . GLY A 1 96 ? -1.210 19.521 13.194 1.00 11.01 95 GLY A C 1
ATO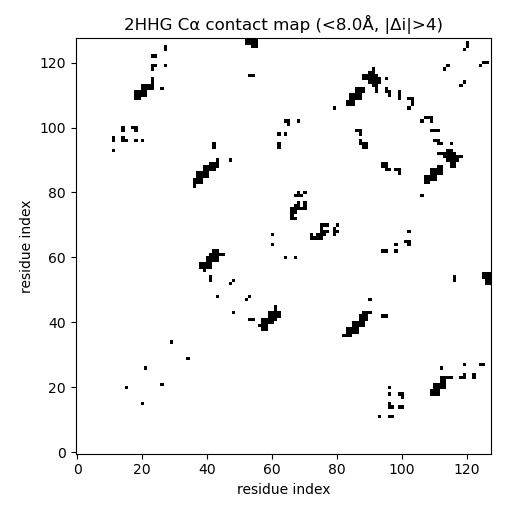M 748 O O . GLY A 1 96 ? -0.559 18.479 13.109 1.00 12.55 95 GLY A O 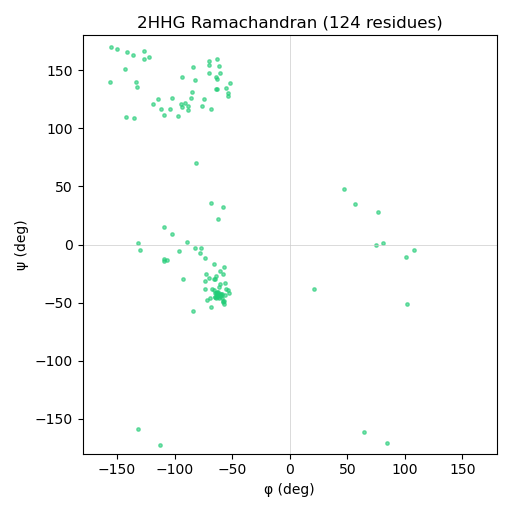1
ATOM 749 N N . LEU A 1 97 ? -2.269 19.757 12.422 1.00 10.07 96 LEU A N 1
ATOM 750 C CA . LEU A 1 97 ? -2.816 18.703 11.564 1.00 9.81 96 LEU A CA 1
ATOM 751 C C . LEU A 1 97 ? -2.094 18.586 10.225 1.00 9.37 96 LEU A C 1
ATOM 752 O O . LEU A 1 97 ? -1.567 17.521 9.908 1.00 9.09 96 LEU A O 1
ATOM 757 N N . ARG A 1 98 ? -2.050 19.670 9.449 1.00 8.59 97 ARG A N 1
ATOM 758 C CA . ARG A 1 98 ? -1.304 19.678 8.187 1.00 8.51 97 ARG A CA 1
ATOM 759 C C . ARG A 1 98 ? 0.132 19.238 8.412 1.00 7.84 97 ARG A C 1
ATOM 760 O O . ARG A 1 98 ? 0.713 18.533 7.589 1.00 7.40 97 ARG A O 1
ATOM 768 N N . SER A 1 99 ? 0.716 19.677 9.524 1.00 8.04 98 SER A N 1
ATOM 769 C CA . SER A 1 99 ? 2.119 19.363 9.782 1.00 8.26 98 SER A CA 1
ATOM 770 C C . SER A 1 99 ? 2.361 17.893 10.095 1.00 7.66 98 SER A C 1
ATOM 771 O O . SER A 1 99 ? 3.443 17.378 9.816 1.00 7.26 98 SER A O 1
ATOM 774 N N . ALA A 1 100 ? 1.368 17.210 10.666 1.00 7.52 99 ALA A N 1
ATOM 775 C CA . ALA A 1 100 ? 1.473 15.759 10.835 1.00 7.74 99 ALA A CA 1
ATOM 776 C C . ALA A 1 100 ? 1.524 15.093 9.462 1.00 7.26 99 ALA A C 1
ATOM 777 O O . ALA A 1 100 ? 2.354 14.214 9.211 1.00 7.56 99 ALA A O 1
ATOM 779 N N . LEU A 1 101 ? 0.639 15.516 8.562 1.00 7.30 100 LEU A N 1
ATOM 780 C CA . LEU A 1 101 ? 0.639 14.961 7.209 1.00 7.45 100 LEU A CA 1
ATOM 781 C C . LEU A 1 101 ? 1.936 15.284 6.483 1.00 7.43 100 LEU A C 1
ATOM 782 O O . LEU A 1 101 ? 2.496 14.431 5.808 1.00 7.16 100 LEU A O 1
ATOM 787 N N . ALA A 1 102 ? 2.428 16.510 6.646 1.00 7.39 101 ALA A N 1
ATOM 788 C CA . ALA A 1 102 ? 3.662 16.939 5.984 1.00 7.69 101 ALA A CA 1
ATOM 789 C C . ALA A 1 102 ? 4.871 16.151 6.476 1.00 7.73 101 ALA A C 1
ATOM 790 O O . ALA A 1 102 ? 5.695 15.709 5.681 1.00 7.60 101 ALA A O 1
ATOM 792 N N . ALA A 1 103 ? 4.980 15.975 7.793 1.00 7.62 102 ALA A N 1
ATOM 793 C CA . ALA A 1 103 ? 6.068 15.184 8.368 1.00 7.87 102 ALA A CA 1
ATOM 794 C C . ALA A 1 103 ? 6.027 13.747 7.859 1.00 7.51 102 ALA A C 1
ATOM 795 O O . ALA A 1 103 ? 7.060 13.180 7.508 1.00 7.39 102 ALA A O 1
ATOM 797 N N . LYS A 1 104 ? 4.831 13.174 7.794 1.00 7.55 103 LYS A N 1
ATOM 798 C CA . LYS A 1 104 ? 4.677 11.822 7.277 1.00 7.75 103 LYS A CA 1
ATOM 799 C C . LYS A 1 104 ? 5.083 11.733 5.799 1.00 7.30 103 LYS A C 1
ATOM 800 O O . LYS A 1 104 ? 5.787 10.802 5.406 1.00 7.64 103 LYS A O 1
ATOM 806 N N . THR A 1 105 ? 4.655 12.696 4.987 1.00 7.35 104 THR A N 1
ATOM 807 C CA . THR A 1 105 ? 5.073 12.739 3.587 1.00 7.62 104 THR A CA 1
ATOM 808 C C . THR A 1 105 ? 6.598 12.791 3.465 1.00 7.56 104 THR A C 1
ATOM 809 O O . THR A 1 105 ? 7.202 12.027 2.710 1.00 7.82 104 THR A O 1
ATOM 813 N N . ALA A 1 106 ? 7.215 13.691 4.220 1.00 7.76 105 ALA A N 1
ATOM 814 C CA . ALA A 1 106 ? 8.663 13.849 4.169 1.00 7.67 105 ALA A CA 1
ATOM 815 C C . ALA A 1 106 ? 9.357 12.551 4.585 1.00 8.30 105 ALA A C 1
ATOM 816 O O . ALA A 1 106 ? 10.301 12.100 3.936 1.00 8.18 105 ALA A O 1
ATOM 818 N N . GLN A 1 107 ? 8.858 11.929 5.644 1.00 8.23 106 GLN A N 1
ATOM 819 C CA . GLN A 1 107 ? 9.427 10.674 6.115 1.00 8.97 106 GLN A CA 1
ATOM 820 C C . GLN A 1 107 ? 9.276 9.559 5.071 1.00 9.00 106 GLN A C 1
ATOM 821 O O . GLN A 1 107 ? 10.219 8.785 4.849 1.00 9.38 106 GLN A O 1
ATOM 827 N N . ASP A 1 108 ? 8.103 9.490 4.432 1.00 9.35 107 ASP A N 1
ATOM 828 C CA . ASP A 1 108 ? 7.842 8.540 3.351 1.00 10.30 107 ASP A CA 1
ATOM 829 C C . ASP A 1 108 ? 8.828 8.697 2.194 1.00 9.63 107 ASP A C 1
ATOM 830 O O . ASP A 1 108 ? 9.149 7.730 1.511 1.00 10.78 107 ASP A O 1
ATOM 843 N N . GLY A 1 110 ? 11.909 9.639 2.549 1.00 8.93 109 GLY A N 1
ATOM 844 C CA . GLY A 1 110 ? 13.248 9.316 3.041 1.00 9.32 109 GLY A CA 1
ATOM 845 C C . GLY A 1 110 ? 13.898 10.384 3.910 1.00 8.92 109 GLY A C 1
ATOM 846 O O . GLY A 1 110 ? 14.984 10.159 4.445 1.00 9.76 109 GLY A O 1
ATOM 847 N N . LEU A 1 111 ? 13.257 11.545 4.070 1.00 8.71 110 LEU A N 1
ATOM 848 C CA . LEU A 1 111 ? 13.792 12.580 4.961 1.00 8.82 110 LEU A CA 1
ATOM 849 C C . LEU A 1 111 ? 13.791 12.046 6.393 1.00 9.11 110 LEU A C 1
ATOM 850 O O . LEU A 1 111 ? 12.798 11.474 6.833 1.00 9.50 110 LEU A O 1
ATOM 855 N N . LYS A 1 112 ? 14.898 12.228 7.108 1.00 10.27 111 LYS A N 1
ATOM 856 C CA . LYS A 1 112 ? 15.065 11.639 8.445 1.00 11.31 111 LYS A CA 1
ATOM 857 C C . LYS A 1 112 ? 16.084 12.440 9.237 1.00 10.68 111 LYS A C 1
ATOM 858 O O . LYS A 1 112 ? 17.112 12.816 8.688 1.00 10.42 111 LYS A O 1
ATOM 864 N N . PRO A 1 113 ? 15.839 12.668 10.539 1.00 10.28 112 PRO A N 1
ATOM 865 C CA . PRO A 1 113 ? 14.608 12.437 11.281 1.00 10.02 112 PRO A CA 1
ATOM 866 C C . PRO A 1 113 ? 13.651 13.618 11.132 1.00 9.53 112 PRO A C 1
ATOM 867 O O . PRO A 1 113 ? 14.099 14.744 10.901 1.00 9.62 112 PRO A O 1
ATOM 871 N N . VAL A 1 114 ? 12.353 13.359 11.257 1.00 8.88 113 VAL A N 1
ATOM 872 C CA . VAL A 1 114 ? 11.362 14.423 11.163 1.00 8.99 113 VAL A CA 1
ATOM 873 C C . VAL A 1 114 ? 10.460 14.425 12.385 1.00 8.54 113 VAL A C 1
ATOM 874 O O . VAL A 1 114 ? 10.336 13.411 13.093 1.00 8.61 113 VAL A O 1
ATOM 878 N N . ALA A 1 115 ? 9.816 15.563 12.615 1.00 8.25 114 ALA A N 1
ATOM 879 C CA . ALA A 1 115 ? 8.854 15.702 13.687 1.00 8.35 114 ALA A CA 1
ATOM 880 C C . ALA A 1 115 ? 7.889 16.810 13.330 1.00 8.45 114 ALA A C 1
ATOM 881 O O . ALA A 1 115 ? 8.100 17.544 12.364 1.00 8.61 114 ALA A O 1
ATOM 883 N N . HIS A 1 116 ? 6.826 16.938 14.106 1.00 8.57 115 HIS A N 1
ATOM 884 C CA . HIS A 1 116 ? 5.981 18.113 14.004 1.00 8.85 115 HIS A CA 1
ATOM 885 C C . HIS A 1 116 ? 5.637 18.614 15.403 1.00 8.67 115 HIS A C 1
ATOM 886 O O . HIS A 1 116 ? 5.836 17.899 16.388 1.00 9.11 115 HIS A O 1
ATOM 893 N N . ILE A 1 117 ? 5.168 19.856 15.483 1.00 8.76 116 ILE A N 1
ATOM 894 C CA . ILE A 1 117 ? 4.894 20.491 16.768 1.00 9.53 116 ILE A CA 1
ATOM 895 C C . ILE A 1 117 ? 3.434 20.291 17.169 1.00 9.90 116 ILE A C 1
ATOM 896 O O . ILE A 1 117 ? 2.517 20.744 16.482 1.00 9.33 116 ILE A O 1
ATOM 901 N N . GLU A 1 118 ? 3.228 19.620 18.299 1.00 11.03 117 GLU A N 1
ATOM 902 C CA . GLU A 1 118 ? 1.887 19.412 18.829 1.00 12.19 117 GLU A CA 1
ATOM 903 C C . GLU A 1 118 ? 1.135 20.734 18.966 1.00 11.83 117 GLU A C 1
ATOM 904 O O . GLU A 1 118 ? 1.645 21.693 19.543 1.00 11.79 117 GLU A O 1
ATOM 910 N N . GLY A 1 119 ? -0.068 20.772 18.403 1.00 11.42 118 GLY A N 1
ATOM 911 C CA . GLY A 1 119 ? -0.937 21.936 18.488 1.00 11.21 118 GLY A CA 1
ATOM 912 C C . GLY A 1 119 ? -0.547 23.111 17.609 1.00 10.73 118 GLY A C 1
ATOM 913 O O . GLY A 1 119 ? -1.215 24.136 17.619 1.00 11.00 118 GLY A O 1
ATOM 914 N N . GLY A 1 120 ? 0.542 22.978 16.855 1.00 10.52 119 GLY A N 1
ATOM 915 C CA . GLY A 1 120 ? 0.935 23.999 15.890 1.00 9.92 119 GLY A CA 1
ATOM 916 C C . GLY A 1 120 ? 1.307 25.346 16.482 1.00 9.84 119 GLY A C 1
ATOM 917 O O . GLY A 1 120 ? 1.599 25.469 17.682 1.00 10.26 119 GLY A O 1
ATOM 918 N N . PHE A 1 121 ? 1.285 26.359 15.627 1.00 9.66 120 PHE A N 1
ATOM 919 C CA . PHE A 1 121 ? 1.621 27.708 16.028 1.00 10.46 120 PHE A CA 1
ATOM 920 C C . PHE A 1 121 ? 0.613 28.271 17.028 1.00 10.43 120 PHE A C 1
ATOM 921 O O . PHE A 1 121 ? 0.972 29.094 17.866 1.00 10.47 120 PHE A O 1
ATOM 929 N N . GLY A 1 122 ? -0.640 27.825 16.948 1.00 10.38 121 GLY A N 1
ATOM 930 C CA . GLY A 1 122 ? -1.662 28.230 17.917 1.00 11.30 121 GLY A CA 1
ATOM 931 C C . GLY A 1 122 ? -1.260 27.884 19.344 1.00 11.33 121 GLY A C 1
ATOM 932 O O . GLY A 1 122 ? -1.320 28.735 20.244 1.00 11.61 121 GLY A O 1
ATOM 933 N N . ALA A 1 123 ? -0.829 26.644 19.554 1.00 11.55 122 ALA A N 1
ATOM 934 C CA . ALA A 1 123 ? -0.354 26.203 20.869 1.00 11.88 122 ALA A CA 1
ATOM 935 C C . ALA A 1 123 ? 0.950 26.892 21.280 1.00 11.69 122 ALA A C 1
ATOM 936 O O . ALA A 1 123 ? 1.146 27.222 22.455 1.00 12.69 122 ALA A O 1
ATOM 938 N N . TRP A 1 124 ? 1.837 27.096 20.306 1.00 11.26 123 TRP A N 1
ATOM 939 C CA . TRP A 1 124 ? 3.091 27.826 20.508 1.00 11.05 123 TRP A CA 1
ATOM 940 C C . TRP A 1 124 ? 2.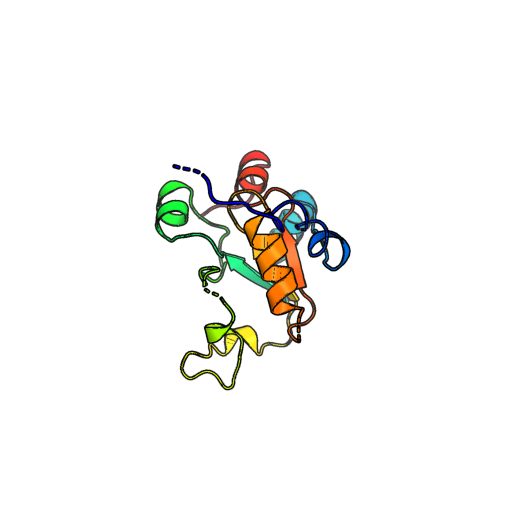813 29.232 21.041 1.00 11.62 123 TRP A C 1
ATOM 941 O O . TRP A 1 124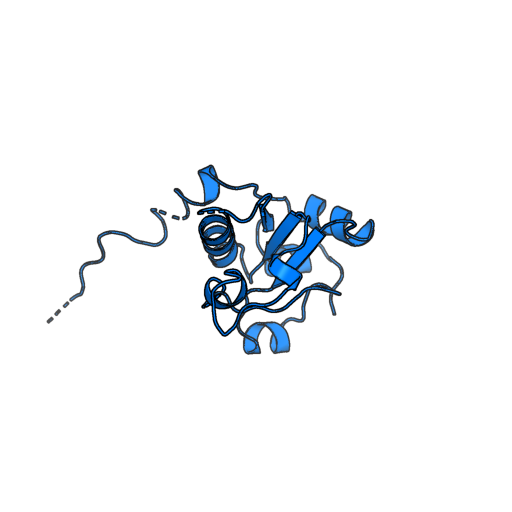 ? 3.396 29.653 22.045 1.00 11.93 123 TRP A O 1
ATOM 952 N N . ARG A 1 125 ? 1.928 29.953 20.360 1.00 12.80 124 ARG A N 1
ATOM 953 C CA . ARG A 1 125 ? 1.503 31.287 20.784 1.00 14.57 124 ARG A CA 1
ATOM 954 C C . ARG A 1 125 ? 0.848 31.290 22.168 1.00 14.87 124 ARG A C 1
ATOM 955 O O . ARG A 1 125 ? 1.148 32.158 23.001 1.00 15.29 124 ARG A O 1
ATOM 963 N N . ASP A 1 126 ? -0.036 30.325 22.412 1.00 15.49 125 ASP A N 1
ATOM 964 C CA . ASP A 1 126 ? -0.726 30.224 23.700 1.00 16.30 125 ASP A CA 1
ATOM 965 C C . ASP A 1 126 ? 0.252 30.032 24.860 1.00 16.18 125 ASP A C 1
ATOM 966 O O . ASP A 1 126 ? 0.015 30.526 25.963 1.00 16.37 125 ASP A O 1
ATOM 971 N N . ALA A 1 127 ? 1.350 29.326 24.598 1.00 15.78 126 ALA A N 1
ATOM 972 C CA . ALA A 1 127 ? 2.378 29.061 25.602 1.00 15.68 126 ALA A CA 1
ATOM 973 C C . ALA A 1 127 ? 3.368 30.219 25.761 1.00 15.40 126 ALA A C 1
ATOM 974 O O . ALA A 1 127 ? 4.257 30.169 26.617 1.00 15.94 126 ALA A O 1
ATOM 976 N N . GLY A 1 128 ? 3.207 31.254 24.942 1.00 14.68 127 GLY A N 1
ATOM 977 C CA . GLY A 1 128 ? 4.084 32.420 24.968 1.00 14.20 127 GLY A CA 1
ATOM 978 C C . GLY A 1 128 ? 5.434 32.178 24.319 1.00 13.53 127 GLY A C 1
ATOM 979 O O . GLY A 1 128 ? 6.420 32.822 24.675 1.00 13.75 127 GLY A O 1
ATOM 980 N N . GLY A 1 129 ? 5.482 31.265 23.347 1.00 12.66 128 GLY A N 1
ATOM 981 C CA . GLY A 1 129 ? 6.721 30.975 22.622 1.00 12.09 128 GLY A CA 1
ATOM 982 C C . GLY A 1 129 ? 7.249 32.155 21.823 1.00 11.67 128 GLY A C 1
ATOM 983 O O . GLY A 1 129 ? 6.501 33.088 21.529 1.00 12.38 128 GLY A O 1
ATOM 984 N N . PRO A 1 130 ? 8.550 32.132 21.481 1.00 11.18 129 PRO A N 1
ATOM 985 C CA . PRO A 1 130 ? 9.152 33.186 20.657 1.00 11.42 129 PRO A CA 1
ATOM 986 C C . PRO A 1 130 ? 8.385 33.409 19.352 1.00 11.53 129 PRO A C 1
ATOM 987 O O . PRO A 1 130 ? 8.079 32.448 18.637 1.00 11.08 129 PRO A O 1
ATOM 991 N N . ILE A 1 131 ? 8.063 34.664 19.053 1.00 12.12 130 ILE A N 1
ATOM 992 C CA . ILE A 1 131 ? 7.327 35.003 17.835 1.00 13.49 130 ILE A CA 1
ATOM 993 C C . ILE A 1 131 ? 7.982 36.175 17.120 1.00 13.78 130 ILE A C 1
ATOM 994 O O . ILE A 1 131 ? 8.375 37.169 17.748 1.00 13.93 130 ILE A O 1
ATOM 999 N N . GLU A 1 132 ? 8.103 36.040 15.804 1.00 14.11 131 GLU A N 1
ATOM 1000 C CA . GLU A 1 132 ? 8.495 37.136 14.931 1.00 15.01 131 GLU A CA 1
ATOM 1001 C C . GLU A 1 132 ? 7.279 37.581 14.126 1.00 15.17 131 GLU A C 1
ATOM 1002 O O . GLU A 1 132 ? 6.592 36.759 13.510 1.00 15.24 131 GLU A O 1
#